Protein AF-A0A7R9DQW8-F1 (afdb_monomer)

Solvent-accessible surface area (backbone atoms only — not comparable to full-atom values):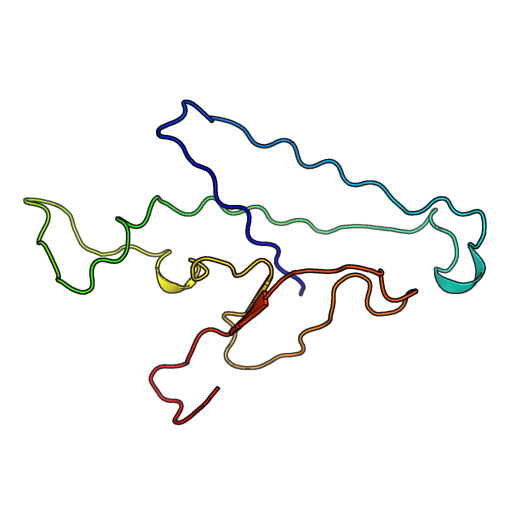 8610 Å² total; per-residue (Å²): 126,92,50,78,55,79,90,76,60,55,93,78,69,53,87,76,84,86,85,86,86,77,76,77,77,60,88,68,31,82,78,66,77,35,68,90,69,80,80,82,89,84,82,88,78,89,66,76,86,72,78,74,87,63,99,61,94,72,83,63,95,85,62,82,85,76,64,87,42,66,80,72,59,61,61,93,75,31,42,29,52,46,66,62,97,69,85,76,86,74,64,80,56,67,89,58,73,77,69,79,90,76,85,80,37,80,39,68,57,71,50,92,91,45,98,64,128

Mean predicted aligned error: 12.13 Å

InterPro domains:
  IPR058698 CUB domain, metazoa [PF26080] (75-117)

Structure (mmCIF, N/CA/C/O backbone):
data_AF-A0A7R9DQW8-F1
#
_entry.id   AF-A0A7R9DQW8-F1
#
loop_
_atom_site.group_PDB
_atom_site.id
_atom_site.type_symbol
_atom_site.label_atom_id
_atom_site.label_alt_id
_atom_site.label_comp_id
_atom_site.label_asym_id
_atom_site.label_entity_id
_atom_site.label_seq_id
_atom_site.pdbx_PDB_ins_code
_atom_site.Cartn_x
_atom_site.Cartn_y
_atom_site.Cartn_z
_atom_site.occupancy
_atom_site.B_iso_or_equiv
_atom_site.auth_seq_id
_atom_site.auth_comp_id
_atom_site.auth_asym_id
_atom_site.auth_atom_id
_atom_site.pdbx_PDB_model_num
ATOM 1 N N . MET A 1 1 ? -1.599 4.856 -8.676 1.00 54.22 1 MET A N 1
ATOM 2 C CA . MET A 1 1 ? -1.155 5.561 -7.452 1.00 54.22 1 MET A CA 1
ATOM 3 C C . MET A 1 1 ? -0.882 4.475 -6.426 1.00 54.22 1 MET A C 1
ATOM 5 O O . MET A 1 1 ? -1.776 3.671 -6.211 1.00 54.22 1 MET A O 1
ATOM 9 N N . SER A 1 2 ? 0.348 4.358 -5.920 1.00 60.88 2 SER A N 1
ATOM 10 C CA . SER A 1 2 ? 0.692 3.305 -4.954 1.00 60.88 2 SER A CA 1
ATOM 11 C C . SER A 1 2 ? 0.259 3.738 -3.554 1.00 60.88 2 SER A C 1
ATOM 13 O O . SER A 1 2 ? 0.436 4.901 -3.183 1.00 60.88 2 SER A O 1
ATOM 15 N N . THR A 1 3 ? -0.359 2.831 -2.803 1.00 72.56 3 THR A N 1
ATOM 16 C CA . THR A 1 3 ? -0.833 3.075 -1.439 1.00 72.56 3 THR A CA 1
ATOM 17 C C . THR A 1 3 ? -0.227 2.026 -0.526 1.00 72.56 3 THR A C 1
ATOM 19 O O . THR A 1 3 ? -0.403 0.829 -0.745 1.00 72.56 3 THR A O 1
ATOM 22 N N . VAL A 1 4 ? 0.484 2.495 0.497 1.00 78.25 4 VAL A N 1
ATOM 23 C CA . VAL A 1 4 ? 1.049 1.653 1.552 1.00 78.25 4 VAL A CA 1
ATOM 24 C C . VAL A 1 4 ? 0.148 1.758 2.770 1.00 78.25 4 VAL A C 1
ATOM 26 O O . VAL A 1 4 ? -0.174 2.865 3.209 1.00 78.25 4 VAL A O 1
ATOM 29 N N . TYR A 1 5 ? -0.266 0.610 3.296 1.00 81.88 5 TYR A N 1
ATOM 30 C CA . TYR A 1 5 ? -1.074 0.536 4.506 1.00 81.88 5 TYR A CA 1
ATOM 31 C C . TYR A 1 5 ? -0.181 0.237 5.712 1.00 81.88 5 TYR A C 1
ATOM 33 O O . TYR A 1 5 ? 0.577 -0.731 5.695 1.00 81.88 5 TYR A O 1
ATOM 41 N N . VAL A 1 6 ? -0.272 1.062 6.758 1.00 79.81 6 VAL A N 1
ATOM 42 C CA . VAL A 1 6 ? 0.519 0.905 7.987 1.00 79.81 6 VAL A CA 1
ATOM 43 C C . VAL A 1 6 ? -0.438 0.767 9.174 1.00 79.81 6 VAL A C 1
ATOM 45 O O . VAL A 1 6 ? -1.017 1.769 9.596 1.00 79.81 6 VAL A O 1
ATOM 48 N N . PRO A 1 7 ? 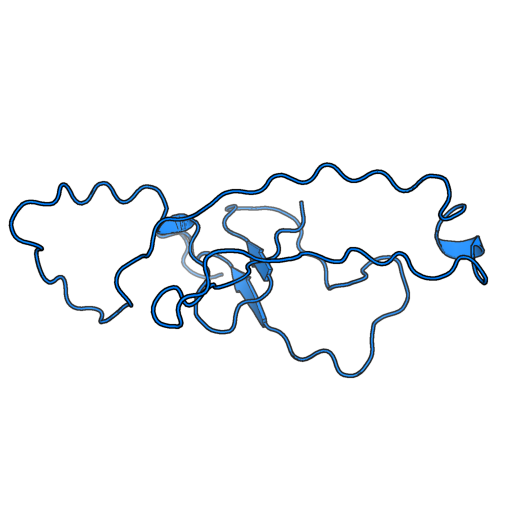-0.652 -0.449 9.709 1.00 75.50 7 PRO A N 1
ATOM 49 C CA . PRO A 1 7 ? -1.473 -0.631 10.899 1.00 75.50 7 PRO A CA 1
ATOM 50 C C . PRO A 1 7 ? -0.754 -0.080 12.138 1.00 75.50 7 PRO A C 1
ATOM 52 O O . PRO A 1 7 ? 0.447 -0.286 12.313 1.00 75.50 7 PRO A O 1
ATOM 55 N N . VAL A 1 8 ? -1.499 0.590 13.020 1.00 73.19 8 VAL A N 1
ATOM 56 C CA . VAL A 1 8 ? -0.992 1.085 14.309 1.00 73.19 8 VAL A CA 1
ATOM 57 C C . VAL A 1 8 ? -1.770 0.430 15.430 1.00 73.19 8 VAL A C 1
ATOM 59 O O . VAL A 1 8 ? -2.997 0.486 15.447 1.00 73.19 8 VAL A O 1
ATOM 62 N N . ASN A 1 9 ? -1.059 -0.159 16.388 1.00 67.12 9 ASN A N 1
ATOM 63 C CA . ASN A 1 9 ? -1.687 -0.687 17.587 1.00 67.12 9 ASN A CA 1
ATOM 64 C C . ASN A 1 9 ? -1.714 0.379 18.694 1.00 67.12 9 ASN A C 1
ATOM 66 O O . ASN A 1 9 ? -0.746 0.546 19.438 1.00 67.12 9 ASN A O 1
ATOM 70 N N . SER A 1 10 ? -2.835 1.089 18.822 1.00 64.62 10 SER A N 1
ATOM 71 C CA . SER A 1 10 ? -3.004 2.131 19.845 1.00 64.62 10 SER A CA 1
ATOM 72 C C . SER A 1 10 ? -3.096 1.574 21.270 1.00 64.62 10 SER A C 1
ATOM 74 O O . SER A 1 10 ? -2.754 2.279 22.218 1.00 64.62 10 SER A O 1
ATOM 76 N N . THR A 1 11 ? -3.481 0.302 21.445 1.00 64.12 11 THR A N 1
ATOM 77 C CA . THR A 1 11 ? -3.551 -0.339 22.777 1.00 64.12 11 THR A CA 1
ATOM 78 C C . THR A 1 11 ? -2.176 -0.560 23.403 1.00 64.12 11 THR A C 1
ATOM 80 O O . THR A 1 11 ? -2.061 -0.687 24.618 1.00 64.12 11 THR A O 1
ATOM 83 N N . MET A 1 12 ? -1.118 -0.511 22.591 1.00 66.00 12 MET A N 1
ATOM 84 C CA . MET A 1 12 ? 0.274 -0.528 23.043 1.00 66.00 12 MET A CA 1
ATOM 85 C C . MET A 1 12 ? 0.832 0.874 23.350 1.00 66.00 12 MET A C 1
ATOM 87 O O . MET A 1 12 ? 2.039 1.031 23.515 1.00 66.00 12 MET A O 1
ATOM 91 N N . GLY A 1 13 ? -0.015 1.909 23.395 1.00 67.38 13 GLY A N 1
ATOM 92 C CA . GLY A 1 13 ? 0.409 3.289 23.660 1.00 67.38 13 GLY A CA 1
ATOM 93 C C . GLY A 1 13 ? 1.099 3.973 22.475 1.00 67.38 13 GLY A C 1
ATOM 94 O O . GLY A 1 13 ? 1.692 5.038 22.641 1.00 67.38 13 GLY A O 1
ATOM 95 N N . VAL A 1 14 ? 1.025 3.388 21.276 1.00 69.56 14 VAL A N 1
ATOM 96 C CA . VAL A 1 14 ? 1.594 3.983 20.062 1.00 69.56 14 VAL A CA 1
ATOM 97 C C . VAL A 1 14 ? 0.684 5.114 19.586 1.00 69.56 14 VAL A C 1
ATOM 99 O O . VAL A 1 14 ? -0.422 4.875 19.105 1.00 69.56 14 VAL A O 1
ATOM 102 N N . SER A 1 15 ? 1.153 6.353 19.726 1.00 72.00 15 SER A N 1
ATOM 103 C CA . SER A 1 15 ? 0.434 7.570 19.321 1.00 72.00 15 SER A CA 1
ATOM 104 C C . SER A 1 15 ? 1.030 8.256 18.087 1.00 72.00 15 SER A C 1
ATOM 106 O O . SER A 1 15 ? 0.447 9.207 17.570 1.00 72.00 15 SER A O 1
ATOM 108 N N . SER A 1 16 ? 2.176 7.781 17.593 1.00 72.94 16 SER A N 1
ATOM 109 C CA . SER A 1 16 ? 2.856 8.333 16.423 1.00 72.94 16 SER A CA 1
ATOM 110 C C . SER A 1 16 ? 3.535 7.242 15.592 1.00 72.94 16 SER A C 1
ATOM 112 O O . SER A 1 16 ? 3.911 6.186 16.100 1.00 72.94 16 SER A O 1
ATOM 114 N N . ILE A 1 17 ? 3.684 7.508 14.293 1.00 75.25 17 ILE A N 1
ATOM 115 C CA . ILE A 1 17 ? 4.465 6.692 13.358 1.00 75.25 17 ILE A CA 1
ATOM 116 C C . ILE A 1 17 ? 5.532 7.599 12.756 1.00 75.25 17 ILE A C 1
ATOM 118 O O . ILE A 1 17 ? 5.227 8.714 12.333 1.00 75.25 17 ILE A O 1
ATOM 122 N N . SER A 1 18 ? 6.766 7.111 12.678 1.00 81.25 18 SER A N 1
ATOM 123 C CA . SER A 1 18 ? 7.823 7.761 11.907 1.00 81.25 18 SER A CA 1
ATOM 124 C C . SER A 1 18 ? 7.989 7.041 10.572 1.00 81.25 18 SER A C 1
ATOM 126 O O . SER A 1 18 ? 8.221 5.833 10.542 1.00 81.25 18 SER A O 1
ATOM 128 N N . LEU A 1 19 ? 7.849 7.775 9.469 1.00 75.38 19 LEU A N 1
ATOM 129 C CA . LEU A 1 19 ? 8.094 7.269 8.120 1.00 75.38 19 LEU A CA 1
ATOM 130 C C . LEU A 1 19 ? 9.459 7.784 7.662 1.00 75.38 19 LEU A C 1
ATOM 132 O O . LEU A 1 19 ? 9.607 8.971 7.373 1.00 75.38 19 LEU A O 1
ATOM 136 N N . ASN A 1 20 ? 10.455 6.901 7.601 1.00 75.69 20 ASN A N 1
ATOM 137 C CA . ASN A 1 20 ? 11.754 7.230 7.023 1.00 75.69 20 ASN A CA 1
ATOM 138 C C . ASN A 1 20 ? 11.751 6.857 5.537 1.00 75.69 20 ASN A C 1
ATOM 140 O O . ASN A 1 20 ? 11.586 5.691 5.180 1.00 75.69 20 ASN A O 1
ATOM 144 N N . LEU A 1 21 ? 11.886 7.862 4.677 1.00 71.50 21 LEU A N 1
ATOM 145 C CA . LEU A 1 21 ? 11.938 7.694 3.230 1.00 71.50 21 LEU A CA 1
ATOM 146 C C . LEU A 1 21 ? 13.395 7.821 2.800 1.00 71.50 21 LEU A C 1
ATOM 148 O O . LEU A 1 21 ? 13.902 8.931 2.641 1.00 71.50 21 LEU A O 1
ATOM 152 N N . GLN A 1 22 ? 14.065 6.688 2.626 1.00 63.50 22 GLN A N 1
ATOM 153 C CA . GLN A 1 22 ? 15.426 6.663 2.112 1.00 63.50 22 GLN A CA 1
ATOM 154 C C . GLN A 1 22 ? 15.397 6.457 0.598 1.00 63.50 22 GLN A C 1
ATOM 156 O O . GLN A 1 22 ? 14.818 5.494 0.096 1.00 63.50 22 GLN A O 1
ATOM 161 N N . LEU A 1 23 ? 16.018 7.380 -0.132 1.00 62.19 23 LEU A N 1
ATOM 162 C CA . LEU A 1 23 ? 16.292 7.193 -1.552 1.00 62.19 23 LEU A CA 1
ATOM 163 C C . LEU A 1 23 ? 17.481 6.239 -1.696 1.00 62.19 23 LEU A C 1
ATOM 165 O O . LEU A 1 23 ? 18.420 6.303 -0.901 1.00 62.19 23 LEU A O 1
ATOM 169 N N . GLY A 1 24 ? 17.443 5.367 -2.705 1.00 53.62 24 GLY A N 1
ATOM 170 C CA . GLY A 1 24 ? 18.618 4.588 -3.087 1.00 53.62 24 GLY A CA 1
ATOM 171 C C . GLY A 1 24 ? 19.765 5.527 -3.458 1.00 53.62 24 GLY A C 1
ATOM 172 O O . GLY A 1 24 ? 19.545 6.526 -4.146 1.00 53.62 24 GLY A O 1
ATOM 173 N N . ASP A 1 25 ? 20.964 5.226 -2.961 1.00 50.06 25 ASP A N 1
ATOM 174 C CA . ASP A 1 25 ? 22.157 6.022 -3.228 1.00 50.06 25 ASP A CA 1
ATOM 175 C C . ASP A 1 25 ? 22.424 6.060 -4.740 1.00 50.06 25 ASP A C 1
ATOM 177 O O . ASP A 1 25 ? 22.378 5.040 -5.431 1.00 50.06 25 ASP A O 1
ATOM 181 N N . ALA A 1 26 ? 22.653 7.256 -5.270 1.00 49.03 26 ALA A N 1
ATOM 182 C CA . ALA A 1 26 ? 22.715 7.538 -6.701 1.00 49.03 26 ALA A CA 1
ATOM 183 C C . ALA A 1 26 ? 24.056 7.128 -7.336 1.00 49.03 26 ALA A C 1
ATOM 185 O O . ALA A 1 26 ? 24.513 7.771 -8.281 1.00 49.03 26 ALA A O 1
ATOM 186 N N . SER A 1 27 ? 24.708 6.079 -6.832 1.00 49.78 27 SER A N 1
ATOM 187 C CA . SER A 1 27 ? 25.933 5.548 -7.439 1.00 49.78 27 SER A CA 1
ATOM 188 C C . SER A 1 27 ? 25.662 4.824 -8.763 1.00 49.78 27 SER A C 1
ATOM 190 O O . SER A 1 27 ? 26.572 4.710 -9.579 1.00 49.78 27 SER A O 1
ATOM 192 N N . ASP A 1 28 ? 24.405 4.447 -9.030 1.00 50.69 28 ASP A N 1
ATOM 193 C CA . ASP A 1 28 ? 23.925 4.006 -10.345 1.00 50.69 28 ASP A CA 1
ATOM 194 C C . ASP A 1 28 ? 22.725 4.852 -10.817 1.00 50.69 28 ASP A C 1
ATOM 196 O O . ASP A 1 28 ? 21.603 4.394 -11.031 1.00 50.69 28 ASP A O 1
ATOM 200 N N . ALA A 1 29 ? 22.959 6.160 -10.946 1.00 49.62 29 ALA A N 1
ATOM 201 C CA . ALA A 1 29 ? 21.989 7.152 -11.416 1.00 49.62 29 ALA A CA 1
ATOM 202 C C . ALA A 1 29 ? 21.527 6.966 -12.881 1.00 49.62 29 ALA A C 1
ATOM 204 O O . ALA A 1 29 ? 20.745 7.784 -13.376 1.00 49.62 29 ALA A O 1
ATOM 205 N N . THR A 1 30 ? 21.991 5.926 -13.583 1.00 51.78 30 THR A N 1
ATOM 206 C CA . THR A 1 30 ? 21.707 5.712 -15.010 1.00 51.78 30 THR A CA 1
ATOM 207 C C . THR A 1 30 ? 20.284 5.213 -15.280 1.00 51.78 30 THR A C 1
ATOM 209 O O . THR A 1 30 ? 19.727 5.541 -16.325 1.00 51.78 30 THR A O 1
ATOM 212 N N . TYR A 1 31 ? 19.644 4.530 -14.322 1.00 49.06 31 TYR A N 1
ATOM 213 C CA . TYR A 1 31 ? 18.274 4.010 -14.478 1.00 49.06 31 TYR A CA 1
ATOM 214 C C . TYR A 1 31 ? 17.166 4.911 -13.908 1.00 49.06 31 TYR A C 1
ATOM 216 O O . TYR A 1 31 ? 15.999 4.719 -14.239 1.00 49.06 31 TYR A O 1
ATOM 224 N N . LEU A 1 32 ? 17.508 5.912 -13.086 1.00 50.25 32 LEU A N 1
ATOM 225 C CA . LEU A 1 32 ? 16.532 6.802 -12.431 1.00 50.25 32 LEU A CA 1
ATOM 226 C C . LEU A 1 32 ? 16.628 8.275 -12.862 1.00 50.25 32 LEU A C 1
ATOM 228 O O . LEU A 1 32 ? 15.945 9.118 -12.287 1.00 50.25 32 LEU A O 1
ATOM 232 N N . GLY A 1 33 ? 17.451 8.605 -13.865 1.00 49.12 33 GLY A N 1
ATOM 233 C CA . GLY A 1 33 ? 17.563 9.978 -14.374 1.00 49.12 33 GLY A CA 1
ATOM 234 C C . GLY A 1 33 ? 18.112 10.973 -13.345 1.00 49.12 33 GLY A C 1
ATOM 235 O O . GLY A 1 33 ? 17.707 12.132 -13.342 1.00 49.12 33 GLY A O 1
ATOM 236 N N . GLY A 1 34 ? 19.017 10.521 -12.468 1.00 49.31 34 GLY A N 1
ATOM 237 C CA . GLY A 1 34 ? 19.530 11.317 -11.354 1.00 49.31 34 GLY A CA 1
ATOM 238 C C . GLY A 1 34 ? 18.527 11.418 -10.202 1.00 49.31 34 GLY A C 1
ATOM 239 O O . GLY A 1 34 ? 17.485 12.059 -10.301 1.00 49.31 34 GLY A O 1
ATOM 240 N N . ALA A 1 35 ? 18.871 10.845 -9.046 1.00 51.91 35 ALA A N 1
ATOM 241 C CA . ALA A 1 35 ? 18.064 10.932 -7.822 1.00 51.91 35 ALA A CA 1
ATOM 242 C C . ALA A 1 35 ? 17.793 12.380 -7.341 1.00 51.91 35 ALA A C 1
ATOM 244 O O . ALA A 1 35 ? 16.978 12.592 -6.446 1.00 51.91 35 ALA A O 1
ATOM 245 N N . SER 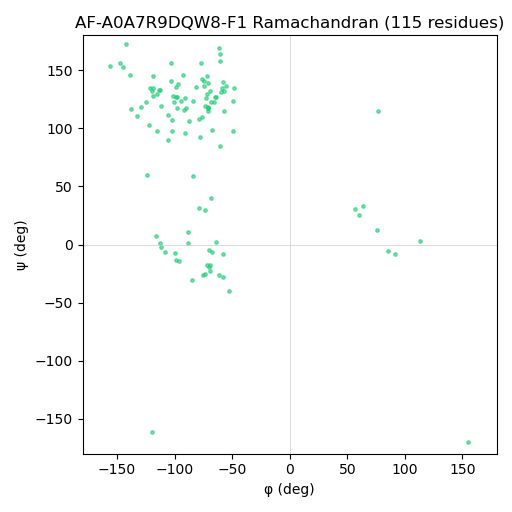A 1 36 ? 18.434 13.384 -7.950 1.00 53.28 36 SER A N 1
ATOM 246 C CA . SER A 1 36 ? 18.236 14.817 -7.715 1.00 53.28 36 SER A CA 1
ATOM 247 C C . SER A 1 36 ? 16.896 15.378 -8.225 1.00 53.28 36 SER A C 1
ATOM 249 O O . SER A 1 36 ? 16.606 16.545 -7.966 1.00 53.28 36 SER A O 1
ATOM 251 N N . GLY A 1 37 ? 16.069 14.578 -8.913 1.00 53.28 37 GLY A N 1
ATOM 252 C CA . GLY A 1 37 ? 14.752 14.986 -9.429 1.00 53.28 37 GLY A CA 1
ATOM 253 C C . GLY A 1 37 ? 13.532 14.307 -8.789 1.00 53.28 37 GLY A C 1
ATOM 254 O O . GLY A 1 37 ? 12.405 14.568 -9.214 1.00 53.28 37 GLY A O 1
ATOM 255 N N . ALA A 1 38 ? 13.707 13.423 -7.800 1.00 60.78 38 ALA A N 1
ATOM 256 C CA . ALA A 1 38 ? 12.589 12.666 -7.235 1.00 60.78 38 ALA A CA 1
ATOM 257 C C . ALA A 1 38 ? 11.653 13.569 -6.404 1.00 60.78 38 ALA A C 1
ATOM 259 O O . ALA A 1 38 ? 12.045 14.122 -5.377 1.00 60.78 38 ALA A O 1
ATOM 260 N N . SER A 1 39 ? 10.394 13.700 -6.832 1.00 65.81 39 SER A N 1
ATOM 261 C CA . SER A 1 39 ? 9.352 14.458 -6.129 1.00 65.81 39 SER A CA 1
ATOM 262 C C . SER A 1 39 ? 8.190 13.546 -5.743 1.00 65.81 39 SER A C 1
ATOM 264 O O . SER A 1 39 ? 7.674 12.795 -6.571 1.00 65.81 39 SER A O 1
ATOM 266 N N . TRP A 1 40 ? 7.754 13.630 -4.484 1.00 69.69 40 TRP A N 1
ATOM 267 C CA . TRP A 1 40 ? 6.671 12.813 -3.936 1.00 69.69 40 TRP A CA 1
ATOM 268 C C . TRP A 1 40 ? 5.458 13.686 -3.619 1.00 69.69 40 TRP A C 1
ATOM 270 O O . TRP A 1 40 ? 5.573 14.714 -2.954 1.00 69.69 40 TRP A O 1
ATOM 280 N N . ARG A 1 41 ? 4.265 13.248 -4.030 1.00 75.62 41 ARG A N 1
ATOM 281 C CA . ARG A 1 41 ? 2.990 13.799 -3.545 1.00 75.62 41 ARG A CA 1
ATOM 282 C C . ARG A 1 41 ? 2.362 12.794 -2.591 1.00 75.62 41 ARG A C 1
ATOM 284 O O . ARG A 1 41 ? 1.632 11.902 -3.017 1.00 75.62 41 ARG A O 1
ATOM 291 N N . ILE A 1 42 ? 2.692 12.919 -1.308 1.00 79.25 42 ILE A N 1
ATOM 292 C CA . ILE A 1 42 ? 2.221 12.004 -0.264 1.00 79.25 42 ILE A CA 1
ATOM 293 C C . ILE A 1 42 ? 0.915 12.541 0.317 1.00 79.25 42 ILE A C 1
ATOM 295 O O . ILE A 1 42 ? 0.849 13.678 0.778 1.00 79.25 42 ILE A O 1
ATOM 299 N N . LYS A 1 43 ? -0.124 11.704 0.318 1.00 84.12 43 LYS A N 1
ATOM 300 C CA . LYS A 1 43 ? -1.373 11.957 1.037 1.00 84.12 43 LYS A CA 1
ATOM 301 C C . LYS A 1 43 ? -1.478 10.960 2.182 1.00 84.12 43 LYS A C 1
ATOM 303 O O . LYS A 1 43 ? -1.539 9.759 1.940 1.00 84.12 43 LYS A O 1
ATOM 308 N N . ILE A 1 44 ? -1.527 11.471 3.407 1.00 82.69 44 ILE A N 1
ATOM 309 C CA . ILE A 1 44 ? -1.757 10.670 4.609 1.00 82.69 44 ILE A CA 1
ATOM 310 C C . ILE A 1 44 ? -3.243 10.755 4.951 1.00 82.69 44 ILE A C 1
ATOM 312 O O . ILE A 1 44 ? -3.871 11.806 4.819 1.00 82.69 44 ILE A O 1
ATOM 316 N N . THR A 1 45 ? -3.841 9.636 5.334 1.00 80.38 45 THR A N 1
ATOM 317 C CA . THR A 1 45 ? -5.230 9.587 5.791 1.00 80.38 45 THR A CA 1
ATOM 318 C C . THR A 1 45 ? -5.279 8.672 6.997 1.00 80.38 45 THR A C 1
ATOM 320 O O . THR A 1 45 ? -4.959 7.493 6.886 1.00 80.38 45 THR A O 1
ATOM 323 N N . GLN A 1 46 ? -5.645 9.233 8.146 1.00 79.19 46 GLN A N 1
ATOM 324 C CA . GLN A 1 46 ? -5.953 8.436 9.321 1.00 79.19 46 GLN A CA 1
ATOM 325 C C . GLN A 1 46 ? -7.302 7.764 9.084 1.00 79.19 46 GLN A C 1
ATOM 327 O O . GLN A 1 46 ? -8.272 8.442 8.749 1.00 79.19 46 GLN A O 1
ATOM 332 N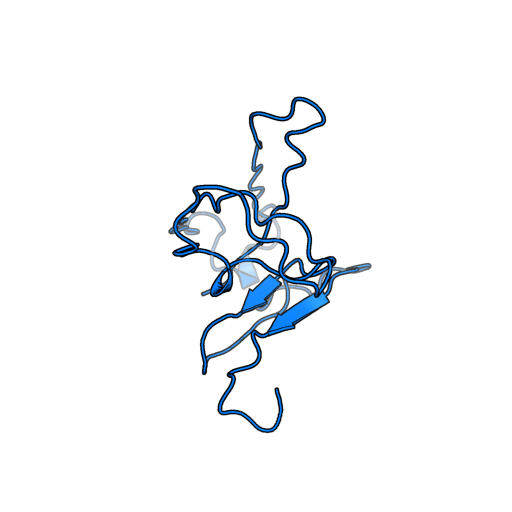 N . LEU A 1 47 ? -7.331 6.442 9.219 1.00 77.12 47 LEU A N 1
ATOM 333 C CA . LEU A 1 47 ? -8.575 5.693 9.298 1.00 77.12 47 LEU A CA 1
ATOM 334 C C . LEU A 1 47 ? -8.932 5.554 10.771 1.00 77.12 47 LEU A C 1
ATOM 336 O O . LEU A 1 47 ? -8.043 5.449 11.622 1.00 77.12 47 LEU A O 1
ATOM 340 N N . GLU A 1 48 ? -10.219 5.558 11.079 1.00 70.19 48 GLU A N 1
ATOM 341 C CA . GLU A 1 48 ? -10.652 5.218 12.428 1.00 70.19 48 GLU A CA 1
ATOM 342 C C . GLU A 1 48 ? -10.242 3.766 12.775 1.00 70.19 48 GLU A C 1
ATOM 344 O O . GLU A 1 48 ? -9.842 2.975 11.914 1.00 70.19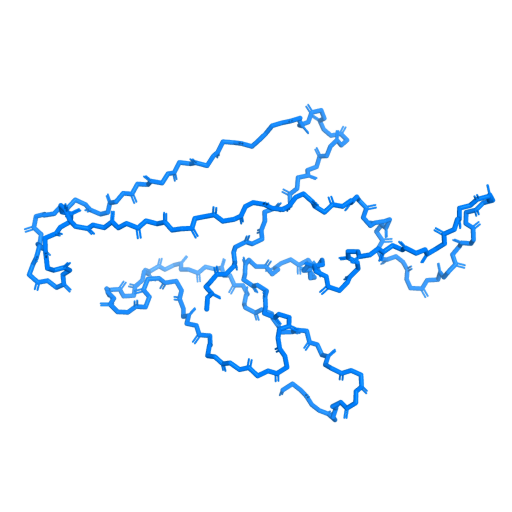 48 GLU A O 1
ATOM 349 N N . CYS A 1 49 ? -10.356 3.360 14.039 1.00 62.59 49 CYS A N 1
ATOM 350 C CA . CYS A 1 49 ? -10.201 1.948 14.388 1.00 62.59 49 CYS A CA 1
ATOM 351 C C . CYS A 1 49 ? -11.502 1.221 14.045 1.00 62.59 49 CYS A C 1
ATOM 353 O O . CYS A 1 49 ? -12.527 1.431 14.694 1.00 62.59 49 CYS A O 1
ATOM 355 N N . GLY A 1 50 ? -11.486 0.401 12.998 1.00 56.78 50 GLY A N 1
ATOM 356 C CA . GLY A 1 50 ? -12.586 -0.512 12.729 1.00 56.78 50 GLY A CA 1
ATOM 357 C C . GLY A 1 50 ? -12.512 -1.582 13.799 1.00 56.78 50 GLY A C 1
ATOM 358 O O . GLY A 1 50 ? -11.483 -2.245 13.904 1.00 56.78 50 GLY A O 1
ATOM 359 N N . VAL A 1 51 ? -13.550 -1.711 14.625 1.00 49.56 51 VAL A N 1
ATOM 360 C CA . VAL A 1 51 ? -13.636 -2.802 15.602 1.00 49.56 51 VAL A CA 1
ATOM 361 C C . VAL A 1 51 ? -13.345 -4.098 14.850 1.00 49.56 51 VAL A C 1
ATOM 363 O O . VAL A 1 51 ? -13.939 -4.348 13.797 1.00 49.56 51 VAL A O 1
ATOM 366 N N . GLU A 1 52 ? -12.342 -4.835 15.320 1.00 46.69 52 GLU A N 1
ATOM 367 C CA . GLU A 1 52 ? -11.784 -5.988 14.626 1.00 46.69 52 GLU A CA 1
ATOM 368 C C . GLU A 1 52 ? -12.895 -6.926 14.155 1.00 46.69 52 GLU A C 1
ATOM 370 O O . GLU A 1 52 ? -13.858 -7.209 14.870 1.00 46.69 52 GLU A O 1
ATOM 375 N N . ARG A 1 53 ? -12.766 -7.375 12.907 1.00 47.78 53 ARG A N 1
ATOM 376 C CA . ARG A 1 53 ? -13.711 -8.252 12.222 1.00 47.78 53 ARG A CA 1
ATOM 377 C C . ARG A 1 53 ? -13.861 -9.590 12.962 1.00 47.78 53 ARG A C 1
ATOM 379 O O . ARG A 1 53 ? -13.273 -10.584 12.554 1.00 47.78 53 ARG A O 1
ATOM 386 N N . ASN A 1 54 ? -14.732 -9.651 13.962 1.00 41.97 54 ASN A N 1
ATOM 387 C CA . ASN A 1 54 ? -15.628 -10.792 14.094 1.00 41.97 54 ASN A CA 1
ATOM 388 C C . ASN A 1 54 ? -16.821 -10.511 13.178 1.00 41.97 54 ASN A C 1
ATOM 390 O O . ASN A 1 54 ? -17.469 -9.473 13.293 1.00 41.97 54 ASN A O 1
ATOM 394 N N . TYR A 1 55 ? -17.102 -11.419 12.243 1.00 47.78 55 TYR A N 1
ATOM 395 C CA . TYR A 1 55 ? -18.217 -11.353 11.284 1.00 47.78 55 TYR A CA 1
ATOM 396 C C . TYR A 1 55 ? -19.602 -11.520 11.950 1.00 47.78 55 TYR A C 1
ATOM 398 O O . TYR A 1 55 ? -20.501 -12.165 11.420 1.00 47.78 55 TYR A O 1
ATOM 406 N N . THR A 1 56 ? -19.805 -10.925 13.119 1.00 38.38 56 THR A N 1
ATOM 407 C CA . THR A 1 56 ? -21.095 -10.845 13.795 1.00 38.38 56 THR A CA 1
ATOM 408 C C . THR A 1 56 ? -21.290 -9.411 14.243 1.00 38.38 56 THR A C 1
ATOM 410 O O . THR A 1 56 ? -20.594 -8.925 15.131 1.00 38.38 56 THR A O 1
ATOM 413 N N . LEU A 1 57 ? -22.233 -8.743 13.585 1.00 44.16 57 LEU A N 1
ATOM 414 C CA . LEU A 1 57 ? -22.755 -7.428 13.926 1.00 44.16 57 LEU A CA 1
ATOM 415 C C . LEU A 1 57 ? -23.125 -7.394 15.417 1.00 44.16 57 LEU A C 1
ATOM 417 O O . LEU A 1 57 ? -24.206 -7.838 15.795 1.00 44.16 57 LEU A O 1
ATOM 421 N N . LEU A 1 58 ? -22.242 -6.875 16.268 1.00 41.09 58 LEU A N 1
ATOM 422 C CA . LEU A 1 58 ? -22.642 -6.440 17.599 1.00 41.09 58 LEU A CA 1
ATOM 423 C C . LEU A 1 58 ? -23.048 -4.968 17.488 1.00 41.09 58 LEU A C 1
ATOM 425 O O . LEU A 1 58 ? -22.219 -4.136 17.106 1.00 41.09 58 LEU A O 1
ATOM 429 N N . PRO A 1 59 ? -24.316 -4.625 17.771 1.00 42.69 59 PRO A N 1
ATOM 430 C CA . PRO A 1 59 ? -24.744 -3.242 17.771 1.00 42.69 59 PRO A CA 1
ATOM 431 C C . PRO A 1 59 ? -24.112 -2.566 18.986 1.00 42.69 59 PRO A C 1
ATOM 433 O O . PRO A 1 59 ? -24.403 -2.919 20.127 1.00 42.69 59 PRO A O 1
ATOM 436 N N . SER A 1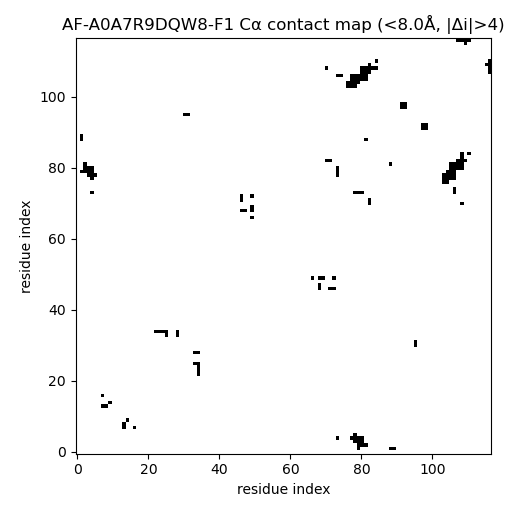 60 ? -23.230 -1.596 18.750 1.00 42.41 60 SER A N 1
ATOM 437 C CA . SER A 1 60 ? -22.804 -0.706 19.826 1.00 42.41 60 SER A CA 1
ATOM 438 C C . SER A 1 60 ? -24.027 0.109 20.275 1.00 42.41 60 SER A C 1
ATOM 440 O O . SER A 1 60 ? -24.685 0.709 19.413 1.00 42.41 60 SER A O 1
ATOM 442 N N . PRO A 1 61 ? -24.382 0.137 21.574 1.00 42.97 61 PRO A N 1
ATOM 443 C CA . PRO A 1 61 ? -25.527 0.899 22.048 1.00 42.97 61 PRO A CA 1
ATOM 444 C C . PRO A 1 61 ? -25.233 2.397 21.894 1.00 42.97 61 PRO A C 1
ATOM 446 O O . PRO A 1 61 ? -24.547 2.996 22.717 1.00 42.97 61 PRO A O 1
ATOM 449 N N . GLY A 1 62 ? -25.740 2.992 20.809 1.00 46.66 62 GLY A N 1
ATOM 450 C CA . GLY A 1 62 ? -25.734 4.441 20.567 1.00 46.66 62 GLY A CA 1
ATOM 451 C C . GLY A 1 62 ? -24.865 4.955 19.410 1.00 46.66 62 GLY A C 1
ATOM 452 O O . GLY A 1 62 ? -24.811 6.165 19.205 1.00 46.66 62 GLY A O 1
ATOM 453 N N . GLY A 1 63 ? -24.198 4.096 18.634 1.00 43.72 63 GLY A N 1
ATOM 454 C CA . GLY A 1 63 ? -23.317 4.537 17.543 1.00 43.72 63 GLY A CA 1
ATOM 455 C C . GLY A 1 63 ? -23.982 4.494 16.167 1.00 43.72 63 GLY A C 1
ATOM 456 O O . GLY A 1 63 ? -24.307 3.418 15.675 1.00 43.72 63 GLY A O 1
ATOM 457 N N . ASN A 1 64 ? -24.132 5.640 15.499 1.00 43.38 64 ASN A N 1
ATOM 458 C CA . ASN A 1 64 ? -24.436 5.680 14.065 1.00 43.38 64 ASN A CA 1
ATOM 459 C C . ASN A 1 64 ? -23.350 4.911 13.282 1.00 43.38 64 ASN A C 1
ATOM 461 O O . ASN A 1 64 ? -22.202 5.343 13.239 1.00 43.38 64 ASN A O 1
ATOM 465 N N . LEU A 1 65 ? -23.711 3.802 12.626 1.00 47.81 65 LEU A N 1
ATOM 466 C CA . LEU A 1 65 ? -22.816 2.905 11.866 1.00 47.81 65 LEU A CA 1
ATOM 467 C C . LEU A 1 65 ? -22.347 3.485 10.512 1.00 47.81 65 LEU A C 1
ATOM 469 O O . LEU A 1 65 ? -22.082 2.749 9.565 1.00 47.81 65 LEU A O 1
ATOM 473 N N . ASN A 1 66 ? -22.223 4.808 10.394 1.00 49.09 66 ASN A N 1
ATOM 474 C CA . ASN A 1 66 ? -21.665 5.464 9.208 1.00 49.09 66 ASN A CA 1
ATOM 475 C C . ASN A 1 66 ? -20.141 5.486 9.291 1.00 49.09 66 ASN A C 1
ATOM 477 O O . ASN A 1 66 ? -19.510 6.544 9.289 1.00 49.09 66 ASN A O 1
ATOM 481 N N . TYR A 1 67 ? -19.552 4.302 9.390 1.00 59.19 67 TYR A N 1
ATOM 482 C CA . TYR A 1 67 ? -18.115 4.161 9.459 1.00 59.19 67 TYR A CA 1
ATOM 483 C C . TYR A 1 67 ? -17.533 4.328 8.049 1.00 59.19 67 TYR A C 1
ATOM 485 O O . TYR A 1 67 ? -17.480 3.391 7.253 1.00 59.19 67 TYR A O 1
ATOM 493 N N . ARG A 1 68 ? -17.162 5.567 7.709 1.00 61.28 68 ARG A N 1
ATOM 494 C CA . ARG A 1 68 ? -16.797 5.990 6.342 1.00 61.28 68 ARG A CA 1
ATOM 495 C C . ARG A 1 68 ? -15.503 5.367 5.804 1.00 61.28 68 ARG A C 1
ATOM 497 O O . ARG A 1 68 ? -15.183 5.560 4.630 1.00 61.28 68 ARG A O 1
ATOM 504 N N . ASP A 1 69 ? -14.770 4.634 6.638 1.00 72.12 69 ASP A N 1
ATOM 505 C CA . ASP A 1 69 ? -13.438 4.127 6.317 1.00 72.12 69 ASP A CA 1
ATOM 506 C C . ASP A 1 69 ? -13.355 2.602 6.169 1.00 72.12 69 ASP A C 1
ATOM 508 O O . ASP A 1 69 ? -12.296 2.105 5.793 1.00 72.12 69 ASP A O 1
ATOM 512 N N . THR A 1 70 ? -14.445 1.847 6.371 1.00 71.88 70 THR A N 1
ATOM 513 C CA . THR A 1 70 ? -14.452 0.369 6.244 1.00 71.88 70 THR A CA 1
ATOM 514 C C . THR A 1 70 ? -13.898 -0.092 4.898 1.00 71.88 70 THR A C 1
ATOM 516 O O . THR A 1 70 ? -13.125 -1.044 4.820 1.00 71.88 70 THR A O 1
ATOM 519 N N . ASP A 1 71 ? -14.247 0.637 3.844 1.00 73.94 71 ASP A N 1
ATOM 520 C CA . ASP A 1 71 ? -13.825 0.391 2.470 1.00 73.94 71 ASP A CA 1
ATOM 521 C C . ASP A 1 71 ? -12.339 0.668 2.205 1.00 73.94 71 ASP A C 1
ATOM 523 O O . ASP A 1 71 ? -11.787 0.185 1.212 1.00 73.94 71 ASP A O 1
ATOM 527 N N . LYS A 1 72 ? -11.696 1.450 3.075 1.00 77.94 72 LYS A N 1
ATOM 528 C CA . LYS A 1 72 ? -10.278 1.822 2.993 1.00 77.94 72 LYS A CA 1
ATOM 529 C C . LYS A 1 72 ? -9.394 0.964 3.899 1.00 77.94 72 LYS A C 1
ATOM 531 O O . LYS A 1 72 ? -8.177 0.997 3.737 1.00 77.94 72 LYS A O 1
ATOM 536 N N . ILE A 1 73 ? -9.986 0.203 4.822 1.00 78.38 73 ILE A N 1
ATOM 537 C CA . ILE A 1 73 ? -9.256 -0.700 5.714 1.00 78.38 73 ILE A CA 1
ATOM 538 C C . ILE A 1 73 ? -8.783 -1.918 4.922 1.00 78.38 73 ILE A C 1
ATOM 540 O O . ILE A 1 73 ? -9.586 -2.685 4.383 1.00 78.38 73 ILE A O 1
ATOM 544 N N . ALA A 1 74 ? -7.467 -2.102 4.887 1.00 81.12 74 ALA A N 1
ATOM 545 C CA . ALA A 1 74 ? -6.855 -3.282 4.305 1.00 81.12 74 ALA A CA 1
ATOM 546 C C . ALA A 1 74 ? -7.092 -4.519 5.198 1.00 81.12 74 ALA A C 1
ATOM 548 O O . ALA A 1 74 ? -7.094 -4.398 6.427 1.00 81.12 74 ALA A O 1
ATOM 549 N N . PRO A 1 75 ? -7.277 -5.719 4.619 1.00 80.44 75 PRO A N 1
ATOM 550 C CA . PRO A 1 75 ? -7.270 -6.959 5.391 1.00 80.44 75 PRO A CA 1
ATOM 551 C C . PRO A 1 75 ? -5.924 -7.195 6.111 1.00 80.44 75 PRO A C 1
ATOM 553 O O . PRO A 1 75 ? -4.894 -6.663 5.684 1.00 80.44 75 PRO A O 1
ATOM 556 N N . PRO A 1 76 ? -5.892 -8.011 7.182 1.00 80.31 76 PRO A N 1
ATOM 557 C CA . PRO A 1 76 ? -4.642 -8.388 7.840 1.00 80.31 76 PRO A CA 1
ATOM 558 C C . PRO A 1 76 ? -3.636 -9.008 6.856 1.00 80.31 76 PRO A C 1
ATOM 560 O O . PRO A 1 76 ? -4.010 -9.832 6.025 1.00 80.31 76 PRO A O 1
ATOM 563 N N . GLY A 1 77 ? -2.363 -8.607 6.949 1.00 82.81 77 GLY A N 1
ATOM 564 C CA . GLY A 1 77 ? -1.280 -9.078 6.068 1.00 82.81 77 GLY A CA 1
ATOM 565 C C . GLY A 1 77 ? -1.129 -8.315 4.743 1.00 82.81 77 GLY A C 1
ATOM 566 O O . GLY A 1 77 ? -0.163 -8.535 4.015 1.00 82.81 77 GLY A O 1
ATOM 567 N N . CYS A 1 78 ? -2.035 -7.386 4.432 1.00 86.50 78 CYS A N 1
ATOM 568 C CA . CYS A 1 78 ? -1.994 -6.594 3.204 1.00 86.50 78 CYS A CA 1
ATOM 569 C C . CYS A 1 78 ? -1.142 -5.328 3.369 1.00 86.50 78 CYS A C 1
ATOM 571 O O . CYS A 1 78 ? -1.583 -4.355 3.981 1.00 86.50 78 CYS A O 1
ATOM 573 N N . LEU A 1 79 ? 0.057 -5.311 2.779 1.00 87.50 79 LEU A N 1
ATOM 574 C CA . LEU A 1 79 ? 0.938 -4.131 2.790 1.00 87.50 79 LEU A CA 1
ATOM 575 C C . LEU A 1 79 ? 0.606 -3.135 1.672 1.00 87.50 79 LEU A C 1
ATOM 577 O O . LEU A 1 79 ? 0.768 -1.925 1.848 1.00 87.50 79 LEU A O 1
ATOM 581 N N . GLN A 1 80 ? 0.103 -3.629 0.537 1.00 88.75 80 GLN A N 1
ATOM 582 C CA . GLN A 1 80 ? -0.498 -2.797 -0.505 1.00 88.75 80 GLN A CA 1
ATOM 583 C C . GLN A 1 80 ? -1.975 -3.149 -0.635 1.00 88.75 80 GLN A C 1
ATOM 585 O O . GLN A 1 80 ? -2.320 -4.321 -0.783 1.00 88.75 80 GLN A O 1
ATOM 590 N N . TYR A 1 81 ? -2.845 -2.142 -0.606 1.00 88.38 81 TYR A N 1
ATOM 591 C CA . TYR A 1 81 ? -4.286 -2.335 -0.736 1.00 88.38 81 TYR A CA 1
ATOM 592 C C . TYR A 1 81 ? -4.864 -1.406 -1.798 1.00 88.38 81 TYR A C 1
ATOM 594 O O . TYR A 1 81 ? -4.801 -0.181 -1.682 1.00 88.38 81 TYR A O 1
ATOM 602 N N . TYR A 1 82 ? -5.433 -2.008 -2.836 1.00 89.38 82 TYR A N 1
ATOM 603 C CA . TYR A 1 82 ? -6.036 -1.314 -3.964 1.00 89.38 82 TYR A CA 1
ATOM 604 C C . TYR A 1 82 ? -7.557 -1.409 -3.853 1.00 89.38 82 TYR A C 1
ATOM 606 O O . TYR A 1 82 ? -8.137 -2.484 -3.989 1.00 89.38 82 TYR A O 1
ATOM 614 N N . SER A 1 83 ? -8.211 -0.275 -3.597 1.00 86.44 83 SER A N 1
ATOM 615 C CA . SER A 1 83 ? -9.669 -0.199 -3.423 1.00 86.44 83 SER A CA 1
ATOM 616 C C . SER A 1 83 ? -10.431 0.287 -4.655 1.00 86.44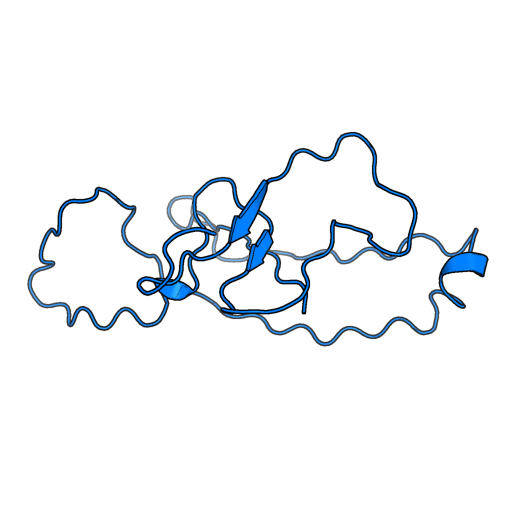 83 SER A C 1
ATOM 618 O O . SER A 1 83 ? -11.660 0.292 -4.662 1.00 86.44 83 SER A O 1
ATOM 620 N N . SER A 1 84 ? -9.714 0.722 -5.692 1.00 86.25 84 SER A N 1
ATOM 621 C CA . SER A 1 84 ? -10.317 1.178 -6.945 1.00 86.25 84 SER A CA 1
ATOM 622 C C . SER A 1 84 ? -10.825 -0.008 -7.762 1.00 86.25 84 SER A C 1
ATOM 624 O O . SER A 1 84 ? -10.145 -1.023 -7.861 1.00 86.25 84 SER A O 1
ATOM 626 N N . ARG A 1 85 ? -11.989 0.154 -8.402 1.00 85.19 85 ARG A N 1
ATOM 627 C CA . ARG A 1 85 ? -12.611 -0.868 -9.265 1.00 85.19 85 ARG A CA 1
ATOM 628 C C . ARG A 1 85 ? -11.753 -1.251 -10.476 1.00 85.19 85 ARG A C 1
ATOM 630 O O . ARG A 1 85 ? -11.897 -2.331 -11.028 1.00 85.19 85 ARG A O 1
ATOM 637 N N . HIS A 1 86 ? -10.901 -0.337 -10.923 1.00 86.75 86 HIS A N 1
ATOM 638 C CA . HIS A 1 86 ? -9.989 -0.529 -12.042 1.00 86.75 86 HIS A CA 1
ATOM 639 C C . HIS A 1 86 ? -8.704 0.262 -11.798 1.00 86.75 86 HIS A C 1
ATOM 641 O O . HIS A 1 86 ? -8.696 1.255 -11.066 1.00 86.75 86 HIS A O 1
ATOM 647 N N . GLY A 1 87 ? -7.621 -0.164 -12.439 1.00 87.81 87 GLY A N 1
ATOM 648 C CA . GLY A 1 87 ? -6.339 0.521 -12.388 1.00 87.81 87 GLY A CA 1
ATOM 649 C C . GLY A 1 87 ? -5.179 -0.423 -12.657 1.00 87.81 87 GLY A C 1
ATOM 650 O O . GLY A 1 87 ? -5.365 -1.577 -13.033 1.00 87.81 87 GLY A O 1
ATOM 651 N N . THR A 1 88 ? -3.976 0.088 -12.428 1.00 88.81 88 THR A N 1
ATOM 652 C CA . THR A 1 88 ? -2.734 -0.678 -12.512 1.00 88.81 88 THR A CA 1
ATOM 653 C C . THR A 1 88 ? -2.135 -0.774 -11.119 1.00 88.81 88 THR A C 1
ATOM 655 O O . THR A 1 88 ? -2.031 0.238 -10.416 1.00 88.81 88 THR A O 1
ATOM 658 N N . TYR A 1 89 ? -1.726 -1.977 -10.734 1.00 88.69 89 TYR A N 1
ATOM 659 C CA . TYR A 1 89 ? -0.894 -2.201 -9.560 1.00 88.69 89 TYR A CA 1
ATOM 660 C C . TYR A 1 89 ? 0.541 -2.466 -10.005 1.00 88.69 89 TYR A C 1
ATOM 662 O O . TYR A 1 89 ? 0.796 -2.893 -11.131 1.00 88.69 89 TYR A O 1
ATOM 670 N N . SER A 1 90 ? 1.485 -2.209 -9.115 1.00 87.62 90 SER A N 1
ATOM 671 C CA . SER A 1 90 ? 2.896 -2.460 -9.367 1.00 87.62 90 SER A CA 1
ATOM 672 C C . SER A 1 90 ? 3.531 -3.047 -8.118 1.00 87.62 90 SER A C 1
ATOM 674 O O . SER A 1 90 ? 3.155 -2.688 -7.000 1.00 87.62 90 SER A O 1
ATOM 676 N N . SER A 1 91 ? 4.507 -3.935 -8.292 1.00 84.81 91 SER A N 1
ATOM 677 C CA . SER A 1 91 ? 5.310 -4.410 -7.169 1.00 84.81 91 SER A CA 1
ATOM 678 C C . SER A 1 91 ? 6.047 -3.250 -6.497 1.00 84.81 91 SER A C 1
ATOM 680 O O . SER A 1 91 ? 6.199 -2.161 -7.067 1.00 84.81 91 SER A O 1
ATOM 682 N N . PHE A 1 92 ? 6.541 -3.483 -5.281 1.00 83.75 92 PHE A N 1
ATOM 683 C CA . PHE A 1 92 ? 7.515 -2.558 -4.714 1.00 83.75 92 PHE A CA 1
ATOM 684 C C . PHE A 1 92 ? 8.736 -2.462 -5.636 1.00 83.75 92 PHE A C 1
ATOM 686 O O . PHE A 1 92 ? 9.165 -3.456 -6.222 1.00 83.75 92 PHE A O 1
ATOM 693 N N . ASN A 1 93 ? 9.250 -1.242 -5.787 1.00 76.00 93 ASN A N 1
ATOM 694 C CA . ASN A 1 93 ? 10.377 -0.912 -6.659 1.00 76.00 93 ASN A CA 1
ATOM 695 C C . ASN A 1 93 ? 10.183 -1.220 -8.162 1.00 76.00 93 ASN A C 1
ATOM 697 O O . ASN A 1 93 ? 11.158 -1.423 -8.883 1.00 76.00 93 ASN A O 1
ATOM 701 N N . TYR A 1 94 ? 8.939 -1.261 -8.660 1.00 82.00 94 TYR A N 1
ATOM 702 C CA . TYR A 1 94 ? 8.676 -1.404 -10.098 1.00 82.00 94 TYR A CA 1
ATOM 703 C C . TYR A 1 94 ? 9.345 -0.281 -10.911 1.00 82.00 94 TYR A C 1
ATOM 705 O O . TYR A 1 94 ? 9.211 0.894 -10.574 1.00 82.00 94 TYR A O 1
ATOM 713 N N . GLY A 1 95 ? 10.043 -0.650 -11.989 1.00 77.25 95 GLY A N 1
ATOM 714 C CA . GLY A 1 95 ? 10.877 0.259 -12.788 1.00 77.25 95 GLY A CA 1
ATOM 715 C C . GLY A 1 95 ? 12.345 0.322 -12.344 1.00 77.25 95 GLY A C 1
ATOM 716 O O . GLY A 1 95 ? 13.159 0.903 -13.053 1.00 77.25 95 GLY A O 1
ATOM 717 N N . GLY A 1 96 ? 12.689 -0.304 -11.214 1.00 76.12 96 GLY A N 1
ATOM 718 C CA . GLY A 1 96 ? 14.061 -0.538 -10.765 1.00 76.12 96 GLY A CA 1
ATOM 719 C C . GLY A 1 96 ? 14.373 -2.030 -10.615 1.00 76.12 96 GLY A C 1
ATOM 720 O O . GLY A 1 96 ? 13.673 -2.893 -11.149 1.00 76.12 96 GLY A O 1
ATOM 721 N N . LEU A 1 97 ? 15.433 -2.346 -9.867 1.00 77.81 97 LEU A N 1
ATOM 722 C CA . LEU A 1 97 ? 15.793 -3.726 -9.534 1.00 77.81 97 LEU A CA 1
ATOM 723 C C . LEU A 1 97 ? 14.772 -4.342 -8.573 1.00 77.81 97 LEU A C 1
ATOM 725 O O . LEU A 1 97 ? 14.434 -3.757 -7.544 1.00 77.81 97 LEU A O 1
ATOM 729 N N . TYR A 1 98 ? 14.310 -5.553 -8.872 1.00 80.38 98 TYR A N 1
ATOM 730 C CA . TYR A 1 98 ? 13.428 -6.274 -7.961 1.00 80.38 98 TYR A CA 1
ATOM 731 C C . TYR A 1 98 ? 14.163 -6.578 -6.647 1.00 80.38 98 TYR A C 1
ATOM 733 O O . TYR A 1 98 ? 15.263 -7.131 -6.662 1.00 80.38 98 TYR A O 1
ATOM 741 N N . LEU A 1 99 ? 13.570 -6.201 -5.512 1.00 83.25 99 LEU A N 1
ATOM 742 C CA . LEU A 1 99 ? 14.184 -6.415 -4.201 1.00 83.25 99 LEU A CA 1
ATOM 743 C C . LEU A 1 99 ? 14.092 -7.902 -3.821 1.00 83.25 99 LEU A C 1
ATOM 745 O O . LEU A 1 99 ? 13.055 -8.540 -4.010 1.00 83.25 99 LEU A O 1
ATOM 749 N N . SER A 1 100 ? 15.175 -8.467 -3.288 1.00 85.50 100 SER A N 1
ATOM 750 C CA . SER A 1 100 ? 15.202 -9.854 -2.815 1.00 85.50 100 SER A CA 1
ATOM 751 C C . SER A 1 100 ? 14.512 -10.000 -1.455 1.00 85.50 100 SER A C 1
ATOM 753 O O . SER A 1 100 ? 14.424 -9.047 -0.685 1.00 85.50 100 SER A O 1
ATOM 755 N N . ASN A 1 101 ? 14.032 -11.214 -1.155 1.00 88.44 101 ASN A N 1
ATOM 756 C CA . ASN A 1 101 ? 13.407 -11.573 0.128 1.00 88.44 101 ASN A CA 1
ATOM 757 C C . ASN A 1 101 ? 12.195 -10.704 0.520 1.00 88.44 101 ASN A C 1
ATOM 759 O O . ASN A 1 101 ? 11.941 -10.482 1.701 1.00 88.44 101 ASN A O 1
ATOM 763 N N . LEU A 1 102 ? 11.445 -10.205 -0.467 1.00 85.81 102 LEU A N 1
ATOM 764 C CA . LEU A 1 102 ? 10.182 -9.523 -0.213 1.00 85.81 102 LEU A CA 1
ATOM 765 C C . LEU A 1 102 ? 9.117 -10.533 0.231 1.00 85.81 102 LEU A C 1
ATOM 767 O O . LEU A 1 102 ? 8.726 -11.397 -0.551 1.00 85.81 102 LEU A O 1
ATOM 771 N N . ASP A 1 103 ? 8.617 -10.370 1.454 1.00 89.69 103 ASP A N 1
ATOM 772 C CA . ASP A 1 103 ? 7.460 -11.092 1.987 1.00 89.69 103 ASP A CA 1
ATOM 773 C C . ASP A 1 103 ? 6.327 -10.094 2.251 1.00 89.69 103 ASP A C 1
ATOM 775 O O . ASP A 1 103 ? 6.337 -9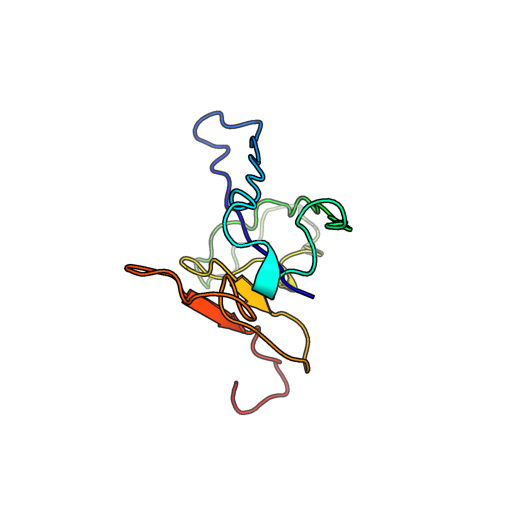.343 3.229 1.00 89.69 103 ASP A O 1
ATOM 779 N N . TYR A 1 104 ? 5.400 -9.995 1.299 1.00 89.50 104 TYR A N 1
ATOM 780 C CA . TYR A 1 104 ? 4.246 -9.111 1.404 1.00 89.50 104 TYR A CA 1
ATOM 781 C C . TYR A 1 104 ? 3.088 -9.583 0.529 1.00 89.50 104 TYR A C 1
ATOM 783 O O . TYR A 1 104 ? 3.290 -10.190 -0.524 1.00 89.50 104 TYR A O 1
ATOM 791 N N . ALA A 1 105 ? 1.865 -9.221 0.922 1.00 90.81 105 ALA A N 1
ATOM 792 C CA . ALA A 1 105 ? 0.681 -9.398 0.092 1.00 90.81 105 ALA A CA 1
ATOM 793 C C . ALA A 1 105 ? 0.234 -8.076 -0.549 1.00 90.81 105 ALA A C 1
ATOM 795 O O . ALA A 1 105 ? 0.235 -7.009 0.082 1.00 90.81 105 ALA A O 1
ATOM 796 N N . ILE A 1 106 ? -0.200 -8.176 -1.807 1.00 90.94 106 ILE A N 1
ATOM 797 C CA . ILE A 1 106 ? -1.006 -7.159 -2.482 1.00 90.94 106 ILE A CA 1
ATOM 798 C C . ILE A 1 106 ? -2.458 -7.605 -2.402 1.00 90.94 106 ILE A C 1
ATOM 800 O O . ILE A 1 106 ? -2.792 -8.718 -2.801 1.00 90.94 106 ILE A O 1
ATOM 804 N N . CYS A 1 107 ? -3.318 -6.725 -1.911 1.00 89.75 107 CYS A N 1
ATOM 805 C CA . CYS A 1 107 ? -4.729 -7.009 -1.736 1.00 89.75 107 CYS A CA 1
ATOM 806 C C . CYS A 1 107 ? -5.583 -6.067 -2.568 1.00 89.75 107 CYS A C 1
ATOM 808 O O . CYS A 1 107 ? -5.283 -4.880 -2.716 1.00 89.75 107 CYS A O 1
ATOM 810 N N . PHE A 1 108 ? -6.688 -6.605 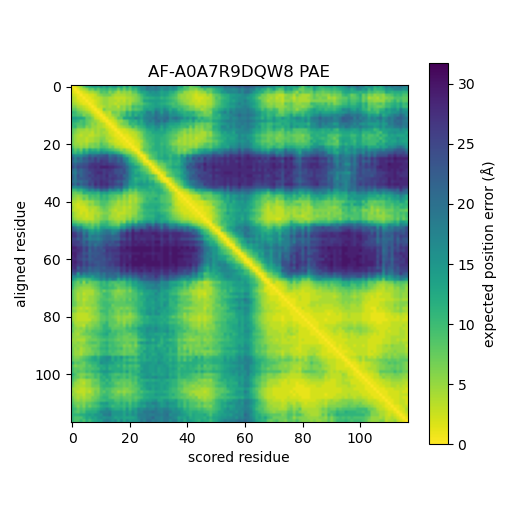-3.064 1.00 88.88 108 PHE A N 1
ATOM 811 C CA . PHE A 1 108 ? -7.656 -5.878 -3.865 1.00 88.88 108 PHE A CA 1
ATOM 812 C C . PHE A 1 108 ? -8.993 -5.898 -3.145 1.00 88.88 108 PHE A C 1
ATOM 814 O O . PHE A 1 108 ? -9.424 -6.935 -2.631 1.00 88.88 108 PHE A O 1
ATOM 821 N N . LYS A 1 109 ? -9.651 -4.743 -3.089 1.00 86.31 109 LYS A N 1
ATOM 822 C CA . LYS A 1 109 ? -11.024 -4.684 -2.609 1.00 86.31 109 LYS A CA 1
ATOM 823 C C . LYS A 1 109 ? -11.896 -5.438 -3.603 1.00 86.31 109 LYS A C 1
ATOM 825 O O . LYS A 1 109 ? -11.948 -5.080 -4.776 1.00 86.31 109 LYS A O 1
ATOM 830 N N . ARG A 1 110 ? -12.617 -6.446 -3.118 1.00 83.88 110 ARG A N 1
ATOM 831 C CA . ARG A 1 110 ? -13.671 -7.076 -3.906 1.00 83.88 110 ARG A CA 1
ATOM 832 C C . ARG A 1 110 ? -14.819 -6.083 -4.072 1.00 83.88 110 ARG A C 1
ATOM 834 O O . ARG A 1 110 ? -15.371 -5.604 -3.082 1.00 83.88 110 ARG A O 1
ATOM 841 N N . ASP A 1 111 ? -15.169 -5.787 -5.315 1.00 83.12 111 ASP A N 1
ATOM 842 C CA . ASP A 1 111 ? -16.381 -5.039 -5.625 1.00 83.12 111 ASP A CA 1
ATOM 843 C C . ASP A 1 111 ? -17.602 -5.948 -5.365 1.00 83.12 111 ASP A C 1
ATOM 845 O O . ASP A 1 111 ? -17.588 -7.102 -5.808 1.00 83.12 111 ASP A O 1
ATOM 849 N N . PRO A 1 112 ? -18.625 -5.495 -4.614 1.00 82.12 112 PRO A N 1
ATOM 850 C CA . PRO A 1 112 ? -19.814 -6.303 -4.336 1.00 82.12 112 PRO A CA 1
ATOM 851 C C . PRO A 1 112 ? -20.539 -6.758 -5.609 1.00 82.12 112 PRO A C 1
ATOM 853 O O . PRO A 1 112 ? -21.127 -7.838 -5.609 1.00 82.12 112 PRO A O 1
ATOM 856 N N . ASP A 1 113 ? -20.430 -5.994 -6.697 1.00 86.94 113 ASP A N 1
ATOM 857 C CA . ASP A 1 113 ? -21.046 -6.318 -7.983 1.00 86.94 113 ASP A CA 1
ATOM 858 C C . ASP A 1 113 ? -20.138 -7.190 -8.875 1.00 86.94 113 ASP A C 1
ATOM 860 O O . ASP A 1 113 ? -20.505 -7.519 -10.005 1.00 86.94 113 ASP A O 1
ATOM 864 N N . ALA A 1 114 ? -18.941 -7.567 -8.405 1.00 84.25 114 ALA A N 1
ATOM 865 C CA . ALA A 1 114 ? -18.003 -8.395 -9.156 1.00 84.25 114 ALA A CA 1
ATOM 866 C C . ALA A 1 114 ? -18.062 -9.879 -8.752 1.00 84.25 114 ALA A C 1
ATOM 868 O O . ALA A 1 114 ? -18.050 -10.264 -7.575 1.00 84.25 114 ALA A O 1
ATOM 869 N N . CYS A 1 115 ? -18.060 -10.752 -9.763 1.00 85.31 115 CYS A N 1
ATOM 870 C CA . CYS A 1 115 ? -18.036 -12.203 -9.568 1.00 85.31 115 CYS A CA 1
ATOM 871 C C . CYS A 1 115 ? -16.662 -12.720 -9.107 1.00 85.31 115 CYS A C 1
ATOM 873 O O . CYS A 1 115 ? -16.594 -13.740 -8.418 1.00 85.31 115 CYS A O 1
ATOM 875 N N . ALA A 1 116 ? -15.589 -11.998 -9.421 1.00 78.81 116 ALA A N 1
ATOM 876 C CA . ALA A 1 116 ? -14.211 -12.325 -9.075 1.00 78.81 116 ALA A CA 1
ATOM 877 C C . ALA A 1 116 ? -13.423 -11.053 -8.722 1.00 78.81 116 ALA A C 1
ATOM 879 O O . ALA A 1 116 ? -13.941 -9.942 -8.859 1.00 78.81 116 ALA A O 1
ATOM 880 N N . ILE A 1 117 ? -12.195 -11.252 -8.245 1.00 71.25 117 ILE A N 1
ATOM 881 C CA . ILE A 1 117 ? -11.147 -10.226 -8.248 1.00 71.25 117 ILE A CA 1
ATOM 882 C C . ILE A 1 117 ? -10.378 -10.367 -9.557 1.00 71.25 117 ILE A C 1
ATOM 884 O O . ILE A 1 117 ? -10.088 -11.532 -9.914 1.00 71.25 117 ILE A O 1
#

Organism: Timema cristinae (NCBI:txid61476)

Sequence (117 aa):
MSTVYVPVNSTMGVSSISLNLQLGDASDATYLGGASGASWRIKITQLECGVERNYTLLPSPGGNLNYRDTDKIAPPGCLQYYSSRHGTYSSFNYGGLYLSNLDYAICFKRDPDACAI

pLDDT: mean 70.22, std 15.58, range [38.38, 90.94]

Secondary structure (DSSP, 8-state):
---B-----GGGT--------PPPPGGGTTTTT-GGG--------PPP-PPP--SS----TT-----TTGGGPPPTTEEEEE-SSS-----TTTTSPPPTT---EEEEPPPTT-S--

Foldseek 3Di:
DWDFDDDDDCVVVDPDDDDDDDDDDCPPVVQVVDPVPDDDDDDDDDADDDPDDPVDDDDDVPDDPPRVCPLVDDDPQARTEASDPDDDDDDVPPSHDDDPPDDGDHYYDDDPPDPGD

Radius of gyration: 18.22 Å; Cα contacts (8 Å, |Δi|>4): 81; chains: 1; bounding box: 52×27×39 Å